Protein AF-A0A941UWL5-F1 (afdb_monomer)

Secondary structure (DSSP, 8-state):
-HHHHHHHHHHT--SEEETTEEE--BTTBSS---GGG---EEEETTEEEE--

Nearest PDB structures (foldseek):
  3uk0-assembly1_A  TM=9.378E-01  e=1.956E-03  Rhodopseudomonas palustris BisB5
  3ukj-assembly1_A  TM=9.461E-01  e=2.244E-03  Rhodopseudomonas palustris HaA2
  4jb2-assembly1_A  TM=9.283E-01  e=3.630E-03  Rhodopseudomonas palustris CGA009
  7ylt-assembly2_D  TM=9.117E-01  e=7.219E-03  Variovorax paradoxus
  7ylt-assembly3_C  TM=9.134E-01  e=7.733E-03  Variovorax paradoxus

Radius of gyration: 15.89 Å; Cα contacts (8 Å, |Δi|>4): 63; chains: 1; bounding box: 40×15×38 Å

pLDDT: mean 96.11, std 3.47, range [74.19, 98.12]

Solvent-accessible surface area (backbone atoms only — not comparable to full-atom values): 3243 Å² total; per-residue (Å²): 107,71,72,57,54,51,50,56,52,54,31,65,39,66,75,46,79,54,100,67,28,42,33,44,30,31,97,91,34,87,74,20,65,56,78,76,42,61,80,61,66,44,81,52,96,93,37,86,37,78,68,126

Foldseek 3Di:
DVVVVVVVVLQCDFQCDDPQAGANHHPVRRPRHDPRRDFDWDDDPNDTDTDD

Structure (mmCIF, N/CA/C/O backbone):
data_AF-A0A941UWL5-F1
#
_entry.id   AF-A0A941UWL5-F1
#
loop_
_atom_site.group_PDB
_atom_site.id
_atom_site.type_symbol
_atom_site.label_atom_id
_atom_site.label_alt_id
_atom_site.label_comp_id
_atom_site.label_asym_id
_atom_site.label_entity_id
_atom_site.label_seq_id
_atom_site.pdbx_PDB_ins_code
_atom_site.Cartn_x
_atom_site.Cartn_y
_atom_site.Cartn_z
_atom_site.occupancy
_atom_site.B_iso_or_equiv
_atom_site.auth_seq_id
_atom_site.auth_comp_id
_atom_site.auth_asym_id
_atom_site.auth_atom_id
_atom_site.pdbx_PDB_model_num
ATOM 1 N N . GLU A 1 1 ? 20.172 7.561 -14.660 1.00 88.81 1 GLU A N 1
ATOM 2 C CA . GLU A 1 1 ? 20.127 6.099 -14.889 1.00 88.81 1 GLU A CA 1
ATOM 3 C C . GLU A 1 1 ? 19.538 5.322 -13.712 1.00 88.81 1 GLU A C 1
ATOM 5 O O . GLU A 1 1 ? 18.357 5.019 -13.770 1.00 88.81 1 GLU A O 1
ATOM 10 N N . PHE A 1 2 ? 20.256 5.081 -12.603 1.00 97.62 2 PHE A N 1
ATOM 11 C CA . PHE A 1 2 ? 19.757 4.227 -11.498 1.00 97.62 2 PHE A CA 1
ATOM 12 C C . PHE A 1 2 ? 18.353 4.583 -10.976 1.00 97.62 2 PHE A C 1
ATOM 14 O O . PHE A 1 2 ? 17.493 3.717 -10.871 1.00 97.62 2 PHE A O 1
ATOM 21 N N . ARG A 1 3 ? 18.093 5.865 -10.680 1.00 98.00 3 ARG A N 1
ATOM 22 C CA . ARG A 1 3 ? 16.782 6.302 -10.164 1.00 98.00 3 ARG A CA 1
ATOM 23 C C . ARG A 1 3 ? 15.640 6.059 -11.155 1.00 98.00 3 ARG A C 1
ATOM 25 O O . ARG A 1 3 ? 14.534 5.754 -10.727 1.00 98.00 3 ARG A O 1
ATOM 32 N N . ALA A 1 4 ? 15.912 6.199 -12.453 1.00 98.00 4 ALA A N 1
ATOM 33 C CA . ALA A 1 4 ? 14.922 5.934 -13.491 1.00 98.00 4 ALA A CA 1
ATOM 34 C C . ALA A 1 4 ? 14.625 4.431 -13.561 1.00 98.00 4 ALA A C 1
ATOM 36 O O . ALA A 1 4 ? 13.469 4.051 -13.431 1.00 98.00 4 ALA A O 1
ATOM 37 N N . ALA A 1 5 ? 15.670 3.599 -13.611 1.00 98.00 5 ALA A N 1
ATOM 38 C CA . ALA A 1 5 ? 15.534 2.145 -13.630 1.00 98.00 5 ALA A CA 1
ATOM 39 C C . ALA A 1 5 ? 14.831 1.590 -12.378 1.00 98.00 5 ALA A C 1
ATOM 41 O O . ALA A 1 5 ? 14.029 0.668 -12.477 1.00 98.00 5 ALA A O 1
ATOM 42 N N . LEU A 1 6 ? 15.093 2.166 -11.198 1.00 98.12 6 LEU A N 1
ATOM 43 C CA . LEU A 1 6 ? 14.395 1.792 -9.968 1.00 98.12 6 LEU A CA 1
ATOM 44 C C . LEU A 1 6 ? 12.895 2.095 -10.062 1.00 98.12 6 LEU A C 1
ATOM 46 O O . LEU A 1 6 ? 12.084 1.249 -9.698 1.00 98.12 6 LEU A O 1
ATOM 50 N N . ARG A 1 7 ? 12.520 3.279 -10.560 1.00 98.00 7 ARG A N 1
ATOM 51 C CA . ARG A 1 7 ? 11.111 3.636 -10.772 1.00 98.00 7 ARG A CA 1
ATOM 52 C C . ARG A 1 7 ? 10.447 2.670 -11.757 1.00 98.00 7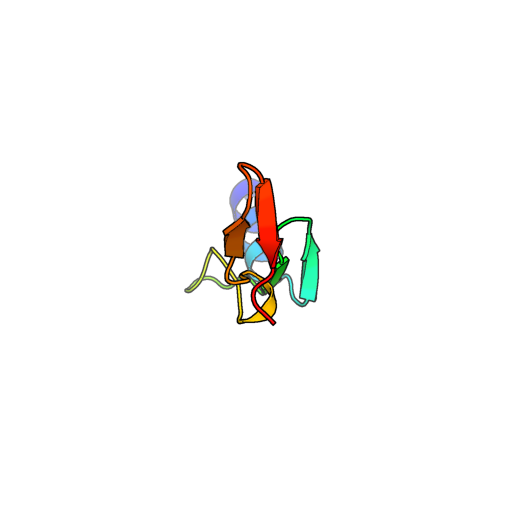 ARG A C 1
ATOM 54 O O . ARG A 1 7 ? 9.400 2.126 -11.425 1.00 98.00 7 ARG A O 1
ATOM 61 N N . ASP A 1 8 ? 11.082 2.411 -12.902 1.00 97.94 8 ASP A N 1
ATOM 62 C CA . ASP A 1 8 ? 10.563 1.480 -13.915 1.00 97.9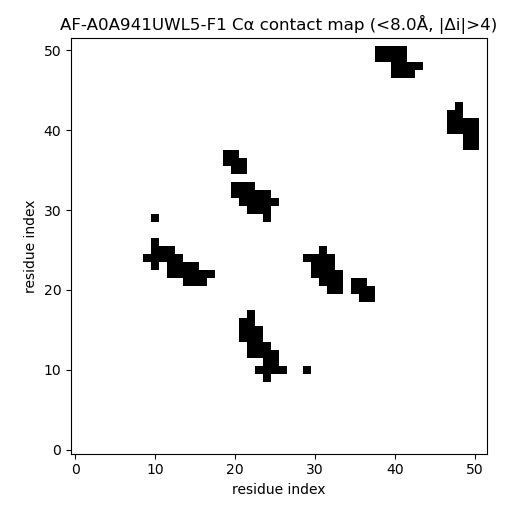4 8 ASP A CA 1
ATOM 63 C C . ASP A 1 8 ? 10.351 0.072 -13.331 1.00 97.94 8 ASP A C 1
ATOM 65 O O . ASP A 1 8 ? 9.330 -0.568 -13.580 1.00 97.94 8 ASP A O 1
ATOM 69 N N . ALA A 1 9 ? 11.286 -0.399 -12.498 1.00 97.56 9 ALA A N 1
ATOM 70 C CA . ALA A 1 9 ? 11.164 -1.685 -11.819 1.00 97.56 9 ALA A CA 1
ATOM 71 C C . ALA A 1 9 ? 9.989 -1.710 -10.830 1.00 97.56 9 ALA A C 1
ATOM 73 O O . ALA A 1 9 ? 9.230 -2.677 -10.820 1.00 97.56 9 ALA A O 1
ATOM 74 N N . LEU A 1 10 ? 9.818 -0.657 -10.022 1.00 97.31 10 LEU A N 1
ATOM 75 C CA . LEU A 1 10 ? 8.724 -0.555 -9.052 1.00 97.31 10 LEU A CA 1
ATOM 76 C C . LEU A 1 10 ? 7.354 -0.496 -9.741 1.00 97.31 10 LEU A C 1
ATOM 78 O O . LEU A 1 10 ? 6.446 -1.220 -9.339 1.00 97.31 10 LEU A O 1
ATOM 82 N N . GLU A 1 11 ? 7.213 0.296 -10.807 1.00 97.88 11 GLU A N 1
ATOM 83 C CA . GLU A 1 11 ? 5.989 0.381 -11.622 1.00 97.88 11 GLU A CA 1
ATOM 84 C C . GLU A 1 11 ? 5.661 -0.943 -12.345 1.00 97.88 11 GLU A C 1
ATOM 86 O O . GLU A 1 11 ? 4.51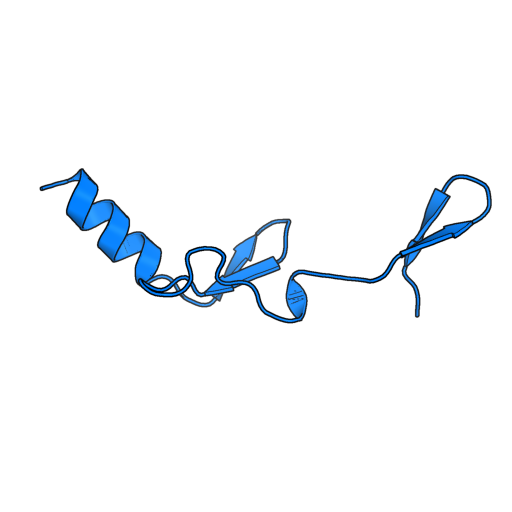5 -1.180 -12.725 1.00 97.88 11 GLU A O 1
ATOM 91 N N . GLY A 1 12 ? 6.643 -1.833 -12.516 1.00 95.31 12 GLY A N 1
ATOM 92 C CA . GLY A 1 12 ? 6.455 -3.172 -13.077 1.00 95.31 12 GLY A CA 1
ATOM 93 C C . GLY A 1 12 ? 5.974 -4.235 -12.079 1.00 95.31 12 GLY A C 1
ATOM 94 O O . GLY A 1 12 ? 5.548 -5.311 -12.504 1.00 95.31 12 GLY A O 1
ATOM 95 N N . LEU A 1 13 ? 6.023 -3.970 -10.768 1.00 94.19 13 LEU A N 1
ATOM 96 C CA . LEU A 1 13 ? 5.680 -4.953 -9.736 1.00 94.19 13 LEU A CA 1
ATOM 97 C C . LEU A 1 13 ? 4.179 -5.274 -9.712 1.00 94.19 13 LEU A C 1
ATOM 99 O O . LEU A 1 13 ? 3.327 -4.384 -9.748 1.00 94.19 13 LEU A O 1
ATOM 103 N N . LYS A 1 14 ? 3.856 -6.567 -9.586 1.00 96.00 14 LYS A N 1
ATOM 104 C CA . LYS A 1 14 ? 2.484 -7.084 -9.487 1.00 96.00 14 LYS A CA 1
ATOM 105 C C . LYS A 1 14 ? 2.345 -8.007 -8.284 1.00 96.00 14 LYS A C 1
ATOM 107 O O . LYS A 1 14 ? 3.246 -8.785 -7.985 1.00 96.00 14 LYS A O 1
ATOM 112 N N . ASN A 1 15 ? 1.185 -7.950 -7.640 1.00 97.19 15 ASN A N 1
ATOM 113 C CA . ASN A 1 15 ? 0.799 -8.780 -6.501 1.00 97.19 15 ASN A CA 1
ATOM 114 C C . ASN A 1 15 ? 1.763 -8.748 -5.301 1.00 97.19 15 ASN A C 1
ATOM 116 O O . ASN A 1 15 ? 1.950 -9.759 -4.624 1.00 97.19 15 ASN A O 1
ATOM 120 N N . VAL A 1 16 ? 2.349 -7.589 -4.996 1.00 97.62 16 VAL A N 1
ATOM 121 C CA . VAL A 1 16 ? 3.217 -7.442 -3.817 1.00 97.62 16 VAL A CA 1
ATOM 122 C C . VAL A 1 16 ? 2.357 -7.244 -2.570 1.00 97.62 16 VAL A C 1
ATOM 124 O O . VAL A 1 16 ? 1.624 -6.265 -2.471 1.00 97.62 16 VAL A O 1
ATOM 127 N N . VAL A 1 17 ? 2.428 -8.168 -1.613 1.00 97.31 17 VAL A N 1
ATOM 128 C CA . VAL A 1 17 ? 1.658 -8.101 -0.359 1.00 97.31 17 VAL A CA 1
ATOM 129 C C . VAL A 1 17 ? 2.320 -7.131 0.620 1.00 97.31 17 VAL A C 1
ATOM 131 O O . VAL A 1 17 ? 3.509 -7.255 0.908 1.00 97.31 17 VAL A O 1
ATOM 134 N N . GLY A 1 18 ? 1.547 -6.194 1.171 1.00 95.38 18 GLY A N 1
ATOM 135 C CA . GLY A 1 18 ? 1.975 -5.304 2.248 1.00 95.38 18 GLY A CA 1
ATOM 136 C C . GLY A 1 18 ? 0.893 -5.104 3.309 1.00 95.38 18 GLY A C 1
ATOM 137 O O . GLY A 1 18 ? -0.224 -5.600 3.186 1.00 95.38 18 GLY A O 1
ATOM 138 N N . ALA A 1 19 ? 1.213 -4.348 4.361 1.00 95.81 19 ALA A N 1
ATOM 139 C CA . ALA A 1 19 ? 0.306 -4.138 5.497 1.00 95.81 19 ALA A CA 1
ATOM 140 C C . ALA A 1 19 ? -1.019 -3.447 5.118 1.00 95.81 19 ALA A C 1
ATOM 142 O O . ALA A 1 19 ? -2.022 -3.614 5.806 1.00 95.81 19 ALA A O 1
ATOM 143 N N . HIS A 1 20 ? -1.022 -2.680 4.026 1.00 94.31 20 HIS A N 1
ATOM 144 C CA . HIS A 1 20 ? -2.160 -1.869 3.587 1.00 94.31 20 HIS A CA 1
ATOM 145 C C . HIS A 1 20 ? -2.907 -2.445 2.378 1.00 94.31 20 HIS A C 1
ATOM 147 O O . HIS A 1 20 ? -3.839 -1.819 1.889 1.00 94.31 20 HIS A O 1
ATOM 153 N N . GLY A 1 21 ? -2.520 -3.622 1.882 1.00 95.88 21 GLY A N 1
ATOM 154 C CA . GLY A 1 21 ? -3.158 -4.249 0.728 1.00 95.88 21 GLY A CA 1
ATOM 155 C C . GLY A 1 21 ? -2.170 -5.003 -0.152 1.00 95.88 21 GLY A C 1
ATOM 156 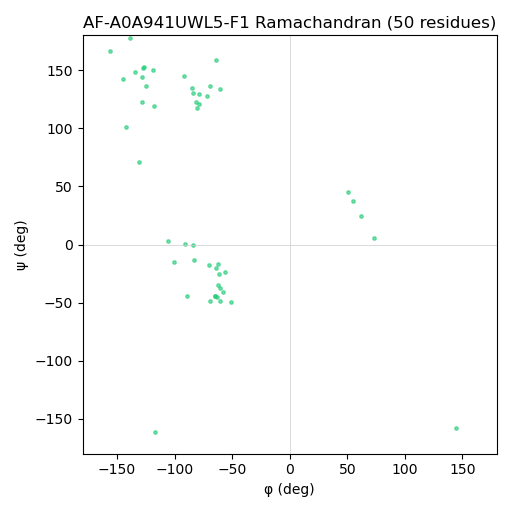O O . GLY A 1 21 ? -1.086 -5.394 0.280 1.00 95.88 21 GLY A O 1
ATOM 157 N N . VAL A 1 22 ? -2.559 -5.206 -1.408 1.00 97.75 22 VAL A N 1
ATOM 158 C CA . VAL A 1 22 ? -1.725 -5.855 -2.422 1.00 97.75 22 VAL A CA 1
ATOM 159 C C . VAL A 1 22 ? -1.449 -4.863 -3.545 1.00 97.75 22 VAL A C 1
ATOM 161 O O . VAL A 1 22 ? -2.383 -4.411 -4.202 1.00 97.75 22 VAL A O 1
ATOM 164 N N . PHE A 1 23 ? -0.175 -4.547 -3.761 1.00 97.44 23 PHE A N 1
ATOM 165 C CA . PHE A 1 23 ? 0.268 -3.552 -4.728 1.00 97.44 23 PHE A CA 1
ATOM 166 C C . PHE A 1 23 ? 0.380 -4.137 -6.136 1.00 97.44 23 PHE A C 1
ATOM 168 O O . PHE A 1 23 ? 1.031 -5.162 -6.367 1.00 97.44 23 PHE A O 1
ATOM 175 N N . ASN A 1 24 ? -0.223 -3.427 -7.082 1.00 97.31 24 ASN A N 1
ATOM 176 C CA . ASN A 1 24 ? -0.110 -3.609 -8.522 1.00 97.31 24 ASN A CA 1
ATOM 177 C C . ASN A 1 24 ? 0.173 -2.247 -9.166 1.00 97.31 24 ASN A C 1
ATOM 179 O O . ASN A 1 24 ? -0.701 -1.670 -9.809 1.00 97.31 24 ASN A O 1
ATOM 183 N N . LEU A 1 25 ? 1.382 -1.721 -8.957 1.00 96.94 25 LEU A N 1
ATOM 184 C CA . LEU A 1 25 ? 1.776 -0.400 -9.455 1.00 96.94 25 LEU A CA 1
ATOM 185 C C . LEU A 1 25 ? 1.785 -0.360 -10.988 1.00 96.94 25 LEU A C 1
ATOM 187 O O . LEU A 1 25 ? 1.851 -1.395 -11.654 1.00 96.94 25 LEU A O 1
ATOM 191 N N . SER A 1 26 ? 1.688 0.835 -11.556 1.00 96.88 26 SER A N 1
ATOM 192 C CA . SER A 1 26 ? 1.870 1.098 -12.984 1.00 96.88 26 SER A CA 1
ATOM 193 C C . SER A 1 26 ? 2.273 2.559 -13.199 1.00 96.88 26 SER A C 1
ATO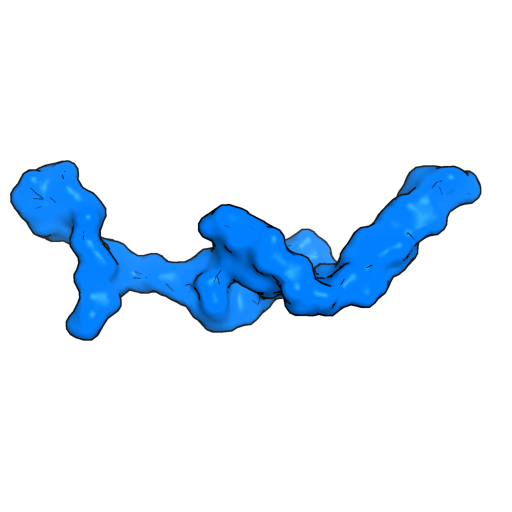M 195 O O . SER A 1 26 ? 2.0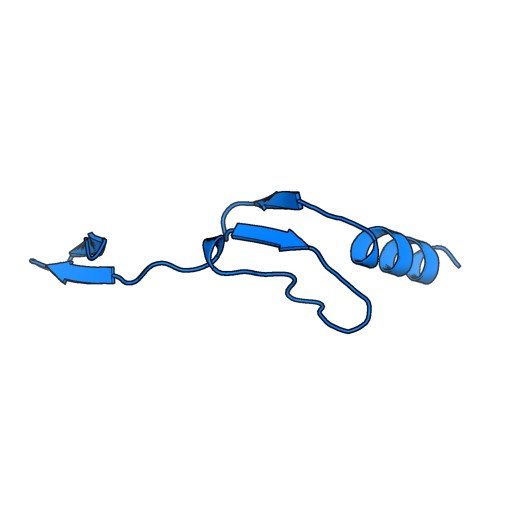54 3.364 -12.295 1.00 96.88 26 SER A O 1
ATOM 197 N N . PRO A 1 27 ? 2.754 2.949 -14.392 1.00 97.38 27 PRO A N 1
ATOM 198 C CA . PRO A 1 27 ? 3.055 4.354 -14.676 1.00 97.38 27 PRO A CA 1
ATOM 199 C C . PRO A 1 27 ? 1.826 5.282 -14.598 1.00 97.38 27 PRO A C 1
ATOM 201 O O . PRO A 1 27 ? 1.966 6.499 -14.543 1.00 97.38 27 PRO A O 1
ATOM 204 N N . GLN A 1 28 ? 0.607 4.726 -14.638 1.00 97.56 28 GLN A N 1
ATOM 205 C CA . GLN A 1 28 ? -0.654 5.474 -14.535 1.00 97.56 28 GLN A CA 1
ATOM 206 C C . GLN A 1 28 ? -1.283 5.400 -13.134 1.00 97.56 28 GLN A C 1
ATOM 208 O O . GLN A 1 28 ? -2.166 6.196 -12.824 1.00 97.56 28 GLN A O 1
ATOM 213 N N . ASP A 1 29 ? -0.841 4.464 -12.291 1.00 97.00 29 ASP A N 1
ATOM 214 C CA . ASP A 1 29 ? -1.350 4.249 -10.935 1.00 97.00 29 ASP A CA 1
ATOM 215 C C . ASP A 1 29 ? -0.205 3.889 -9.982 1.00 97.00 29 ASP A C 1
ATOM 217 O O . ASP A 1 29 ? 0.268 2.751 -9.928 1.00 97.00 29 ASP A O 1
ATOM 221 N N . HIS A 1 30 ? 0.217 4.888 -9.209 1.00 96.31 30 HIS A N 1
ATOM 222 C CA . HIS A 1 30 ? 1.292 4.771 -8.226 1.00 96.31 30 HIS A CA 1
ATOM 223 C C . HIS A 1 30 ? 0.780 4.377 -6.827 1.00 96.31 30 HIS A C 1
ATOM 225 O O . HIS A 1 30 ? 1.582 4.256 -5.902 1.00 96.31 30 HIS A O 1
ATOM 231 N N . LEU A 1 31 ? -0.533 4.181 -6.651 1.00 95.25 31 LEU A N 1
ATOM 232 C CA . LEU A 1 31 ? -1.102 3.573 -5.446 1.00 95.25 31 LEU A CA 1
ATOM 2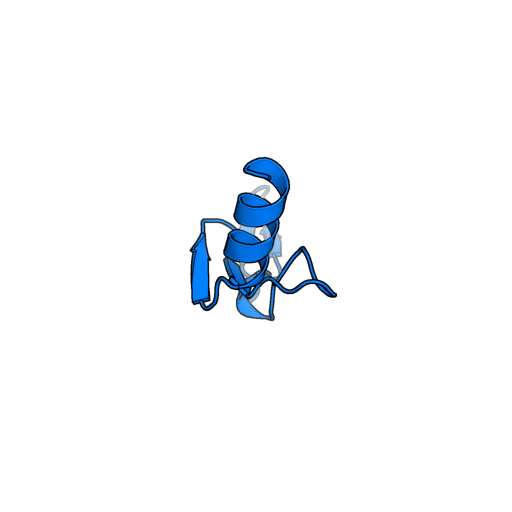33 C C . LEU A 1 31 ? -1.174 2.052 -5.611 1.00 95.25 31 LEU A C 1
ATOM 235 O O . LEU A 1 31 ? -0.812 1.315 -4.696 1.00 95.25 31 LEU A O 1
ATOM 239 N N . GLY A 1 32 ? -1.624 1.589 -6.782 1.00 95.94 32 GLY A N 1
ATOM 240 C CA . GLY A 1 32 ? -1.686 0.176 -7.164 1.00 95.94 32 GLY A CA 1
ATOM 241 C C . GLY A 1 32 ? -2.593 -0.671 -6.274 1.00 95.94 32 GLY A C 1
ATOM 242 O O . GLY A 1 32 ? -2.373 -1.876 -6.151 1.00 95.94 32 GLY A O 1
ATOM 243 N N . TYR A 1 33 ? -3.573 -0.052 -5.619 1.00 97.06 33 TYR A N 1
ATOM 244 C CA . TYR A 1 33 ? -4.504 -0.724 -4.723 1.00 97.06 33 TYR A CA 1
ATOM 245 C C . TYR A 1 33 ? -5.766 -1.177 -5.455 1.00 97.06 33 TYR A C 1
ATOM 247 O O . TYR A 1 33 ? -6.317 -0.469 -6.292 1.00 97.06 33 TYR A O 1
ATOM 255 N N . ASP A 1 34 ? -6.300 -2.325 -5.045 1.00 94.50 34 ASP A N 1
ATOM 256 C CA . ASP A 1 34 ? -7.639 -2.774 -5.422 1.00 94.50 34 ASP A CA 1
ATOM 257 C C . ASP A 1 34 ? -8.552 -2.906 -4.189 1.00 94.50 34 ASP A C 1
ATOM 259 O O . ASP A 1 34 ? -8.314 -2.302 -3.139 1.00 94.50 34 ASP A O 1
ATOM 263 N N . GLN A 1 35 ? -9.652 -3.654 -4.315 1.00 95.12 35 GLN A N 1
ATOM 264 C CA . GLN A 1 35 ? -10.631 -3.856 -3.239 1.00 95.12 35 GLN A CA 1
ATOM 265 C C . GLN A 1 35 ? -10.031 -4.430 -1.950 1.00 95.12 35 GLN A C 1
ATOM 267 O O . GLN A 1 35 ? -10.570 -4.177 -0.878 1.00 95.12 35 GLN A O 1
ATOM 272 N N . ARG A 1 36 ? -8.892 -5.126 -2.028 1.00 95.75 36 ARG A N 1
ATOM 273 C CA . ARG A 1 36 ? -8.214 -5.738 -0.877 1.00 95.75 36 ARG A CA 1
ATOM 274 C C . ARG A 1 36 ? -7.576 -4.716 0.066 1.00 95.75 36 ARG A C 1
ATOM 276 O O . ARG A 1 36 ? -7.252 -5.061 1.194 1.00 95.75 36 ARG A O 1
ATOM 283 N N . ALA A 1 37 ? -7.375 -3.477 -0.386 1.00 97.00 37 ALA A N 1
ATOM 284 C CA . ALA A 1 37 ? -6.665 -2.444 0.370 1.00 97.00 37 ALA A CA 1
ATOM 285 C C . ALA A 1 37 ? -7.536 -1.680 1.380 1.00 97.00 37 ALA A C 1
ATOM 287 O O . ALA A 1 37 ? -7.070 -0.751 2.037 1.00 97.00 37 ALA A O 1
ATOM 288 N N . ARG A 1 38 ? -8.828 -2.011 1.477 1.00 94.44 38 ARG A N 1
ATOM 289 C CA . ARG A 1 38 ? -9.775 -1.275 2.315 1.00 94.44 38 ARG A CA 1
ATOM 290 C C . ARG A 1 38 ? -10.809 -2.197 2.926 1.00 94.44 38 ARG A C 1
ATOM 292 O O . ARG A 1 38 ? -11.313 -3.109 2.280 1.00 94.44 38 ARG A O 1
ATOM 299 N N . VAL A 1 39 ? -11.161 -1.886 4.163 1.00 94.56 39 VAL A N 1
ATOM 300 C CA . VAL A 1 39 ? -12.286 -2.483 4.874 1.00 94.56 39 VAL A CA 1
ATOM 301 C C . VAL A 1 39 ? -13.076 -1.372 5.546 1.00 94.56 39 VAL A C 1
ATOM 303 O O . VAL A 1 39 ? -12.510 -0.353 5.942 1.00 94.56 39 VAL A O 1
ATOM 306 N N . MET A 1 40 ? -14.385 -1.562 5.669 1.00 96.69 40 MET A N 1
ATOM 307 C CA . MET A 1 40 ? -15.220 -0.658 6.447 1.00 96.69 40 MET A CA 1
ATOM 308 C C . MET A 1 40 ? -15.176 -1.066 7.917 1.00 96.69 40 MET A C 1
ATOM 310 O O . MET A 1 40 ? -15.305 -2.244 8.255 1.00 96.69 40 MET A O 1
ATOM 314 N N . VAL A 1 41 ? -15.007 -0.081 8.794 1.00 97.38 41 VAL A N 1
ATOM 315 C CA . VAL A 1 41 ? -15.009 -0.272 10.246 1.00 97.38 41 VAL A CA 1
ATOM 316 C C . VAL A 1 41 ? -16.009 0.672 10.898 1.00 97.38 41 VAL A C 1
ATOM 318 O O . VAL A 1 41 ? -16.287 1.753 10.381 1.00 97.38 41 VAL A O 1
ATOM 321 N N . GLN A 1 42 ? -16.531 0.265 12.049 1.00 97.69 42 GLN A N 1
ATOM 322 C CA . GLN A 1 42 ? -17.403 1.073 12.895 1.00 97.69 42 GLN A CA 1
ATOM 323 C C . GLN A 1 42 ? -16.872 1.126 14.328 1.00 97.69 42 GLN A C 1
ATOM 325 O O . GLN A 1 42 ? -16.210 0.192 14.790 1.00 97.69 42 GLN A O 1
ATOM 330 N N . ILE A 1 43 ? -17.174 2.212 15.041 1.00 97.56 43 ILE A N 1
ATOM 331 C CA . ILE A 1 43 ? -16.854 2.332 16.466 1.00 97.56 43 ILE A CA 1
ATOM 332 C C . ILE A 1 43 ? -17.923 1.610 17.289 1.00 97.56 43 ILE A C 1
ATOM 334 O O . ILE A 1 43 ? -19.100 1.953 17.222 1.00 97.56 43 ILE A O 1
ATOM 338 N N . 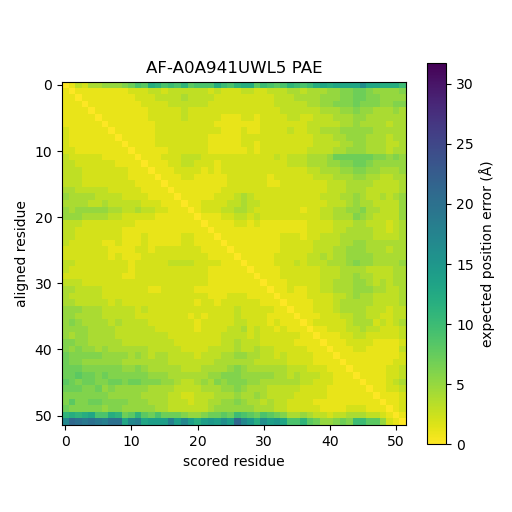GLN A 1 44 ? -17.505 0.642 18.106 1.00 97.44 44 GLN A N 1
ATOM 339 C CA . GLN A 1 44 ? -18.338 -0.007 19.119 1.00 97.44 44 GLN A CA 1
ATOM 340 C C . GLN A 1 44 ? -17.615 0.021 20.465 1.00 97.44 44 GLN A C 1
ATOM 342 O O . GLN A 1 44 ? -16.495 -0.478 20.580 1.00 97.44 44 GLN A O 1
ATOM 347 N N . ASN A 1 45 ? -18.250 0.600 21.490 1.00 97.06 45 ASN A N 1
ATOM 348 C CA . ASN A 1 45 ? -17.698 0.699 22.849 1.00 97.06 45 ASN A CA 1
ATOM 349 C C . ASN A 1 45 ? -16.265 1.268 22.870 1.00 97.06 45 ASN A C 1
ATOM 351 O O . ASN A 1 45 ? -15.367 0.700 23.490 1.00 97.06 45 ASN A O 1
ATOM 355 N N . GLY A 1 46 ? -16.031 2.342 22.109 1.00 97.88 46 GLY A N 1
ATOM 356 C CA . GLY A 1 46 ? -14.724 3.002 22.002 1.00 97.88 46 GLY A CA 1
ATOM 357 C C . GLY A 1 46 ? -13.663 2.250 21.186 1.00 97.88 46 GLY A C 1
ATOM 358 O O . GLY A 1 46 ? -12.527 2.706 21.133 1.00 97.88 46 GLY A O 1
ATOM 359 N N . ASN A 1 47 ? -14.003 1.128 20.543 1.00 97.75 47 ASN A N 1
ATOM 360 C CA . ASN A 1 47 ? -13.069 0.313 19.763 1.00 97.75 47 ASN A CA 1
ATOM 361 C C . ASN A 1 47 ? -13.481 0.214 18.291 1.00 97.75 47 ASN A C 1
ATOM 363 O O . ASN A 1 47 ? -14.669 0.205 17.970 1.00 97.75 47 ASN A O 1
ATOM 367 N N . TRP A 1 48 ? -12.499 0.057 17.401 1.00 97.31 48 TRP A N 1
ATOM 368 C CA . TRP A 1 48 ? -12.729 -0.259 15.991 1.00 97.31 48 TRP A CA 1
ATOM 369 C C . TRP A 1 48 ? -13.195 -1.710 15.837 1.00 97.31 48 TRP A C 1
ATOM 371 O O . TRP A 1 48 ? -12.547 -2.639 16.325 1.00 97.31 48 TRP A O 1
ATOM 381 N N . LYS A 1 49 ? -14.310 -1.918 15.138 1.00 97.19 49 LYS A N 1
ATOM 382 C CA . LYS A 1 49 ? -14.821 -3.239 14.763 1.00 97.19 49 LYS A CA 1
ATOM 383 C C . LYS A 1 49 ? -15.021 -3.303 13.257 1.00 97.19 49 LYS A C 1
ATOM 385 O O . LYS A 1 49 ? -15.551 -2.364 12.666 1.00 97.19 49 LYS A O 1
ATOM 390 N N . LEU A 1 50 ? -14.602 -4.412 12.652 1.00 96.25 50 LEU A N 1
ATOM 391 C CA . LEU A 1 50 ? -14.876 -4.706 11.248 1.00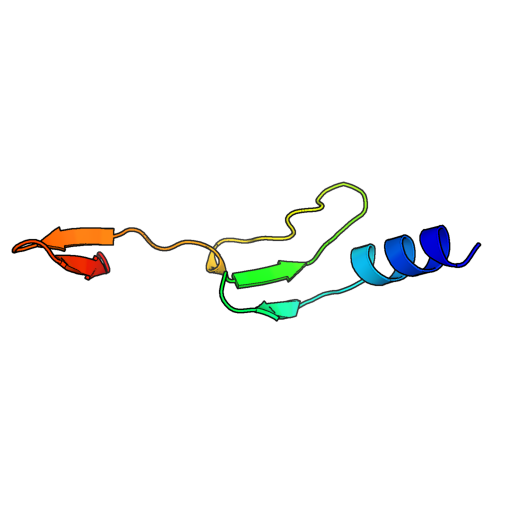 96.25 50 LEU A CA 1
ATOM 392 C C . LEU A 1 50 ? -16.392 -4.774 11.028 1.00 96.25 50 LEU A C 1
ATOM 394 O O . LEU A 1 50 ? -17.093 -5.407 11.820 1.00 96.25 50 LEU A O 1
ATOM 398 N N . ILE A 1 51 ? -16.883 -4.121 9.975 1.00 93.12 51 ILE A N 1
ATOM 399 C CA . ILE A 1 51 ? -18.259 -4.312 9.511 1.00 93.12 51 ILE A CA 1
ATOM 400 C C . ILE A 1 51 ? -18.287 -5.622 8.717 1.00 93.12 51 ILE A C 1
ATOM 402 O O . ILE A 1 51 ? -17.534 -5.764 7.753 1.00 93.12 51 ILE A O 1
ATOM 406 N N . GLN A 1 52 ? -19.112 -6.572 9.157 1.00 74.19 52 GLN A N 1
ATOM 407 C CA . GLN A 1 52 ? -19.412 -7.820 8.450 1.00 74.19 52 GLN A CA 1
ATOM 408 C C . GLN A 1 52 ? -20.827 -7.764 7.891 1.00 74.19 52 GLN A C 1
ATOM 410 O O . GLN A 1 52 ? -21.697 -7.201 8.595 1.00 74.19 52 GLN A O 1
#

Mean predicted aligned error: 3.03 Å

Sequence (52 aa):
EFRAALRDALEGLKNVVGAHGVFNLSPQDHLGYDQRARVMVQIQNGNWKLIQ